Protein AF-A0A7C4RCS3-F1 (afdb_monomer)

Mean predicted aligned error: 8.66 Å

Sequence (157 aa):
MIKRVLLVFLALSAVLAVIYQLEALEETIKSSFKEIIPFIVALHFVFLSGGVMLVGFPLAFVVKKFYDKLVSKLPKKLLASSRKSRKSFPLIHRILDEIIWVITLPFIFGMCILFIILPSIRIFIPFEYVFYFAPVAGVFYLTGITIDFWSKKMKIV

Secondary structure (DSSP, 8-state):
-HHHHHHHHHHHHHHHHHHHHHHHTHHHHHHH-GGGHHHHHHHHHHHHHHHHHHHHHHHHHHHHHHHHHHHHTS-HHHHHHHHHHHHH-HHHHHHHHIIIIIIIHHHHHHHHIIIIIHHHTT----HHHHHHHHHHHHHHHHHHHHHHHTTT-----

pLDDT: mean 79.12, std 14.78, range [34.09, 95.75]

Foldseek 3Di:
DVVVLVVVVVVVVVVVVVLVVVVVCVVVCVVPPVVCVVVSVVVLVVLLLLLLLLQQLVVLVVVVVVVVVVLVPDDPVVVVVVVVVCVVCVPVVVVVCCCRRRHDRSNVRSCCVQPPVCVVVVNDDPPVVSSVCSNVVSSVSCVVVVVVPVVPDPPPD

Radius of gyration: 19.64 Å; Cα contacts (8 Å, |Δi|>4): 116; chains: 1; bounding box: 40×30×61 Å

Structure (mmCIF, N/CA/C/O backbone):
data_AF-A0A7C4RCS3-F1
#
_entry.id   AF-A0A7C4RCS3-F1
#
loop_
_atom_site.group_PDB
_atom_site.id
_atom_site.type_symbol
_atom_site.label_atom_id
_atom_site.label_alt_id
_atom_site.label_comp_id
_atom_site.label_asym_id
_atom_site.label_entity_id
_atom_site.label_seq_id
_atom_site.pdbx_PDB_ins_code
_atom_site.Cartn_x
_atom_site.Cartn_y
_atom_site.Cartn_z
_atom_site.occupancy
_atom_site.B_iso_or_equiv
_atom_site.auth_seq_id
_atom_site.auth_comp_id
_atom_site.auth_asym_id
_atom_site.auth_atom_id
_atom_site.pdbx_PDB_model_num
ATOM 1 N N . MET A 1 1 ? -17.109 -10.186 -6.403 1.00 55.75 1 MET A N 1
ATOM 2 C CA . MET A 1 1 ? -15.890 -9.616 -5.786 1.00 55.75 1 MET A CA 1
ATOM 3 C C . MET A 1 1 ? -14.625 -10.087 -6.497 1.00 55.75 1 MET A C 1
ATOM 5 O O . MET A 1 1 ? -13.918 -9.240 -7.017 1.00 55.75 1 MET A O 1
ATOM 9 N N . ILE A 1 2 ? -14.416 -11.403 -6.652 1.00 58.88 2 ILE A N 1
ATOM 10 C CA . ILE A 1 2 ? -13.285 -11.992 -7.403 1.00 58.88 2 ILE A CA 1
ATOM 11 C C . ILE A 1 2 ? -13.147 -11.402 -8.816 1.00 58.88 2 ILE A C 1
ATOM 13 O O . ILE A 1 2 ? -12.071 -10.951 -9.176 1.00 58.88 2 ILE A O 1
ATOM 17 N N . LYS A 1 3 ? -14.250 -11.269 -9.571 1.00 68.31 3 LYS A N 1
ATOM 18 C CA . LYS A 1 3 ? -14.235 -10.637 -10.907 1.00 68.31 3 LYS A CA 1
ATOM 19 C C . LYS A 1 3 ? -13.692 -9.196 -10.913 1.00 68.31 3 LYS A C 1
ATOM 21 O O . LYS A 1 3 ? -13.039 -8.812 -11.868 1.00 68.31 3 LYS A O 1
ATOM 26 N N . ARG A 1 4 ? -13.941 -8.403 -9.858 1.00 66.50 4 ARG A N 1
ATOM 27 C CA . ARG A 1 4 ? -13.453 -7.011 -9.760 1.00 66.50 4 ARG A CA 1
ATOM 28 C C . ARG A 1 4 ? -11.971 -6.960 -9.396 1.00 66.50 4 ARG A C 1
ATOM 30 O O . ARG A 1 4 ? -11.243 -6.181 -9.989 1.00 66.50 4 ARG A O 1
ATOM 37 N N . VAL A 1 5 ? -11.533 -7.808 -8.465 1.00 65.62 5 VAL A N 1
ATOM 38 C CA . VAL A 1 5 ? -10.111 -7.928 -8.095 1.00 65.62 5 VAL A CA 1
ATOM 39 C C . VAL A 1 5 ? -9.291 -8.425 -9.285 1.00 65.62 5 VAL A C 1
ATOM 41 O O . VAL A 1 5 ? -8.249 -7.858 -9.582 1.00 65.62 5 VAL A O 1
ATOM 44 N N . LEU A 1 6 ? -9.810 -9.415 -10.017 1.00 68.31 6 LEU A N 1
ATOM 45 C CA . LEU A 1 6 ? -9.195 -9.920 -11.241 1.00 68.31 6 LEU A CA 1
ATOM 46 C C . LEU A 1 6 ? -9.112 -8.836 -12.323 1.00 68.31 6 LEU A C 1
ATOM 48 O O . LEU A 1 6 ? -8.086 -8.709 -12.974 1.00 68.31 6 LEU A O 1
ATOM 52 N N . LEU A 1 7 ? -10.161 -8.026 -12.492 1.00 74.81 7 LEU A N 1
ATOM 53 C CA . LEU A 1 7 ? -10.154 -6.924 -13.456 1.00 74.81 7 LEU A CA 1
ATOM 54 C C . LEU A 1 7 ? -9.123 -5.844 -13.093 1.00 74.81 7 LEU A C 1
ATOM 56 O O . LEU A 1 7 ? -8.408 -5.376 -13.970 1.00 74.81 7 LEU A O 1
ATOM 60 N N . VAL A 1 8 ? -9.007 -5.484 -11.810 1.00 71.50 8 VAL A N 1
ATOM 61 C CA . VAL A 1 8 ? -7.976 -4.545 -11.331 1.00 71.50 8 VAL A CA 1
ATOM 62 C C . V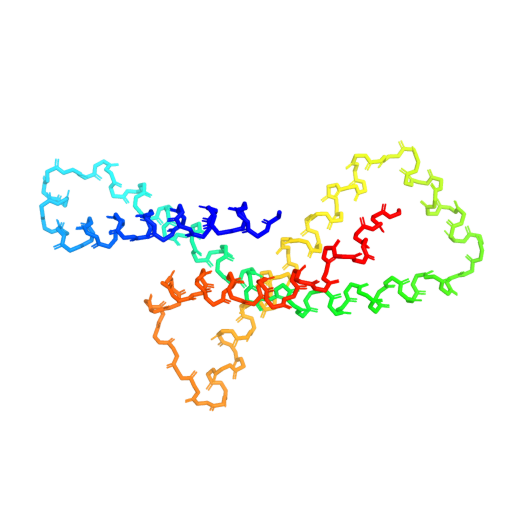AL A 1 8 ? -6.580 -5.123 -11.543 1.00 71.50 8 VAL A C 1
ATOM 64 O O . VAL A 1 8 ? -5.708 -4.421 -12.039 1.00 71.50 8 VAL A O 1
ATOM 67 N N . PHE A 1 9 ? -6.376 -6.404 -11.231 1.00 71.75 9 PHE A N 1
ATOM 68 C CA . PHE A 1 9 ? -5.112 -7.089 -11.491 1.00 71.75 9 PHE A CA 1
ATOM 69 C C . PHE A 1 9 ? -4.743 -7.053 -12.975 1.00 71.75 9 PHE A C 1
ATOM 71 O O . PHE A 1 9 ? -3.658 -6.603 -13.315 1.00 71.75 9 PHE A O 1
ATOM 78 N N . LEU A 1 10 ? -5.667 -7.448 -13.857 1.00 77.44 10 LEU A N 1
ATOM 79 C CA . LEU A 1 10 ? -5.452 -7.438 -15.303 1.00 77.44 10 LEU A CA 1
ATOM 80 C C . LEU A 1 10 ? -5.146 -6.033 -15.826 1.00 77.44 10 LEU A C 1
ATOM 82 O O . LEU A 1 10 ? -4.246 -5.878 -16.645 1.00 77.44 10 LEU A O 1
ATOM 86 N N . ALA A 1 11 ? -5.849 -5.010 -15.334 1.00 79.38 11 ALA A N 1
ATOM 87 C CA . ALA A 1 11 ? -5.581 -3.624 -15.699 1.00 79.38 11 ALA A CA 1
ATOM 88 C C . ALA A 1 11 ? -4.174 -3.185 -15.260 1.00 79.38 11 ALA A C 1
ATOM 90 O O . ALA A 1 11 ? -3.438 -2.618 -16.061 1.00 79.38 11 ALA A O 1
ATOM 91 N N . LEU A 1 12 ? -3.772 -3.492 -14.022 1.00 74.06 12 LEU A N 1
ATOM 92 C CA . LEU A 1 12 ? -2.433 -3.175 -13.519 1.00 74.06 12 LEU A CA 1
ATOM 93 C C . LEU A 1 12 ? -1.347 -3.916 -14.306 1.00 74.06 12 LEU A C 1
ATOM 95 O O . LEU A 1 12 ? -0.362 -3.295 -14.689 1.00 74.06 12 LEU A O 1
ATOM 99 N N . SER A 1 13 ? -1.541 -5.204 -14.604 1.00 75.00 13 SER A N 1
ATOM 100 C CA . SER A 1 13 ? -0.616 -5.994 -15.424 1.00 75.00 13 SER A CA 1
ATOM 101 C C . SER A 1 13 ? -0.508 -5.465 -16.853 1.00 75.00 13 SER A C 1
ATOM 103 O O . SER A 1 13 ? 0.593 -5.414 -17.392 1.00 75.00 13 SER A O 1
ATOM 105 N N . ALA A 1 14 ? -1.619 -5.039 -17.461 1.00 82.00 14 ALA A N 1
ATOM 106 C CA . ALA A 1 14 ? -1.613 -4.441 -18.792 1.00 82.00 14 ALA A CA 1
ATOM 107 C C . ALA A 1 14 ? -0.843 -3.114 -18.811 1.00 82.00 14 ALA A C 1
ATOM 109 O O . ALA A 1 14 ? -0.020 -2.901 -19.697 1.00 82.00 14 ALA A O 1
ATOM 110 N N . VAL A 1 15 ? -1.050 -2.248 -17.813 1.00 81.31 15 VAL A N 1
ATOM 111 C CA . VAL A 1 15 ? -0.290 -0.995 -17.686 1.00 81.31 15 VAL A CA 1
ATOM 112 C C . VAL A 1 15 ? 1.198 -1.281 -17.471 1.00 81.31 15 VAL A C 1
ATOM 114 O O . VAL A 1 15 ? 2.024 -0.666 -18.138 1.00 81.31 15 VAL A O 1
ATOM 117 N N . LEU A 1 16 ? 1.550 -2.245 -16.612 1.00 76.50 16 LEU A N 1
ATOM 118 C CA . LEU A 1 16 ? 2.942 -2.658 -16.405 1.00 76.50 16 LEU A CA 1
ATOM 119 C C . LEU A 1 16 ? 3.588 -3.157 -17.706 1.00 76.50 16 LEU A C 1
ATOM 121 O O . LEU A 1 16 ? 4.722 -2.801 -18.008 1.00 76.50 16 LEU A O 1
ATOM 125 N N . ALA A 1 17 ? 2.857 -3.953 -18.492 1.00 80.31 17 ALA A N 1
ATOM 126 C CA . ALA A 1 17 ? 3.333 -4.463 -19.774 1.00 80.31 17 ALA A CA 1
ATOM 127 C C . ALA A 1 17 ? 3.565 -3.335 -20.788 1.00 80.31 17 ALA A C 1
ATOM 129 O O . ALA A 1 17 ? 4.563 -3.357 -21.502 1.00 80.31 17 ALA A O 1
ATOM 130 N N . VAL A 1 18 ? 2.682 -2.331 -20.830 1.00 83.19 18 VAL A N 1
ATOM 131 C CA . VAL A 1 18 ? 2.874 -1.137 -21.668 1.00 83.19 18 VAL A CA 1
ATOM 132 C C . VAL A 1 18 ? 4.115 -0.364 -21.231 1.00 83.19 18 VAL A C 1
ATOM 134 O O . VAL A 1 18 ? 4.923 -0.007 -22.081 1.00 83.19 18 VAL A O 1
ATOM 137 N N . ILE A 1 19 ? 4.303 -0.144 -19.927 1.00 80.75 19 ILE A N 1
ATOM 138 C CA . ILE A 1 19 ? 5.496 0.531 -19.396 1.00 80.75 19 ILE A CA 1
ATOM 139 C C . ILE A 1 19 ? 6.765 -0.223 -19.807 1.00 80.75 19 ILE A C 1
ATOM 141 O O . ILE A 1 19 ? 7.678 0.390 -20.344 1.00 80.75 19 ILE A O 1
ATOM 145 N N . TYR A 1 20 ? 6.786 -1.547 -19.653 1.00 79.88 20 TYR A N 1
ATOM 146 C CA . TYR A 1 20 ? 7.933 -2.372 -20.030 1.00 79.88 20 TYR A CA 1
ATOM 147 C C . TYR A 1 20 ? 8.259 -2.292 -21.528 1.00 79.88 20 TYR A C 1
ATOM 149 O O . TYR A 1 20 ? 9.419 -2.198 -21.917 1.00 79.88 20 TYR A O 1
ATOM 157 N N . GLN A 1 21 ? 7.235 -2.284 -22.387 1.00 82.50 21 GLN A N 1
ATOM 158 C CA . GLN A 1 21 ? 7.423 -2.103 -23.830 1.00 82.50 21 GLN A CA 1
ATOM 159 C C . GLN A 1 21 ? 7.969 -0.711 -24.168 1.00 82.50 21 GLN A C 1
ATOM 161 O O . GLN A 1 21 ? 8.801 -0.578 -25.059 1.00 82.50 21 GLN A O 1
ATOM 166 N N . LEU A 1 22 ? 7.525 0.326 -23.453 1.00 82.81 22 LEU A N 1
ATOM 167 C CA . LEU A 1 22 ? 8.057 1.678 -23.617 1.00 82.81 22 LEU A CA 1
ATOM 168 C 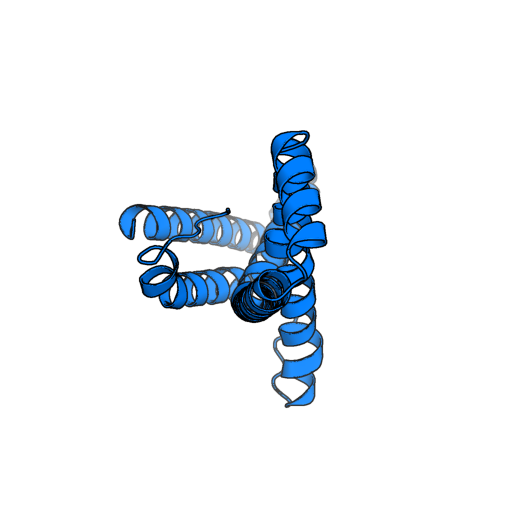C . LEU A 1 22 ? 9.528 1.751 -23.182 1.00 82.81 22 LEU A C 1
ATOM 170 O O . LEU A 1 22 ? 10.340 2.337 -23.891 1.00 82.81 22 LEU A O 1
ATOM 174 N N . GLU A 1 23 ? 9.894 1.117 -22.070 1.00 79.00 23 GLU A N 1
ATOM 175 C CA . GLU A 1 23 ? 11.290 1.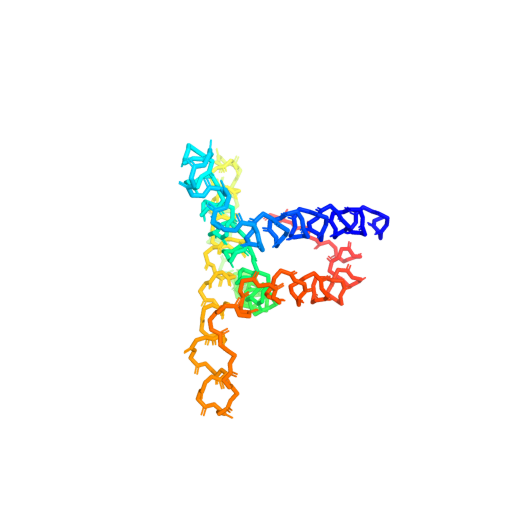038 -21.627 1.00 79.00 23 GLU A CA 1
ATOM 176 C C . GLU A 1 23 ? 12.176 0.248 -22.590 1.00 79.00 23 GLU A C 1
ATOM 178 O O . GLU A 1 23 ? 13.293 0.666 -22.869 1.00 79.00 23 GLU A O 1
ATOM 183 N N . ALA A 1 24 ? 11.676 -0.839 -23.184 1.00 83.19 24 ALA A N 1
ATOM 184 C CA . ALA A 1 24 ? 12.412 -1.578 -24.211 1.00 83.19 24 ALA A CA 1
ATOM 185 C C . ALA A 1 24 ? 12.726 -0.725 -25.460 1.00 83.19 24 ALA A C 1
ATOM 187 O O . ALA A 1 24 ? 13.636 -1.047 -26.221 1.00 83.19 24 ALA A O 1
ATOM 188 N N . LEU A 1 25 ? 11.993 0.376 -25.660 1.00 87.06 25 LEU A N 1
ATOM 189 C CA . LEU A 1 25 ? 12.185 1.356 -26.730 1.00 87.06 25 LEU A CA 1
ATOM 190 C C . LEU A 1 25 ? 12.910 2.625 -26.244 1.00 87.06 25 LEU A C 1
ATOM 192 O O . LEU A 1 25 ? 12.751 3.693 -26.843 1.00 87.06 25 LEU A O 1
ATOM 196 N N . GLU A 1 26 ? 13.701 2.529 -25.170 1.00 81.88 26 GLU A N 1
ATOM 197 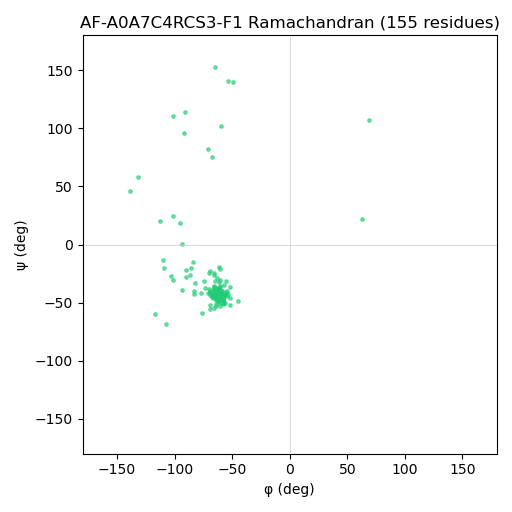C CA . GLU A 1 26 ? 14.347 3.656 -24.483 1.00 81.88 26 GLU A CA 1
ATOM 198 C C . GLU A 1 26 ? 15.007 4.662 -25.439 1.00 81.88 26 GLU A C 1
ATOM 200 O O . GLU A 1 26 ? 14.763 5.866 -25.331 1.00 81.88 26 GLU A O 1
ATOM 205 N N . GLU A 1 27 ? 15.804 4.195 -26.403 1.00 85.19 27 GLU A N 1
ATOM 206 C CA . GLU A 1 27 ? 16.497 5.066 -27.362 1.00 85.19 27 GLU A CA 1
ATOM 207 C C . GLU A 1 27 ? 15.522 5.857 -28.250 1.00 85.19 27 GLU A C 1
ATOM 209 O O . GLU A 1 27 ? 15.707 7.055 -28.498 1.00 85.19 27 GLU A O 1
ATOM 214 N N . THR A 1 28 ? 14.436 5.220 -28.697 1.00 85.44 28 THR A N 1
ATOM 215 C CA . THR A 1 28 ? 13.389 5.866 -29.500 1.00 85.44 28 THR A CA 1
ATOM 216 C C . THR A 1 28 ? 12.591 6.869 -28.667 1.00 85.44 28 THR A C 1
ATOM 218 O O . THR A 1 28 ? 12.322 7.979 -29.126 1.00 85.44 28 THR A O 1
ATOM 221 N N 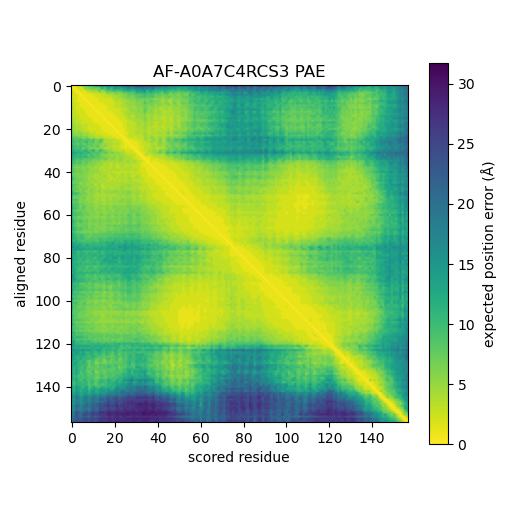. ILE A 1 29 ? 12.263 6.538 -27.415 1.00 84.38 29 ILE A N 1
ATOM 222 C CA . ILE A 1 29 ? 11.537 7.451 -26.521 1.00 84.38 29 ILE A CA 1
ATOM 223 C C . ILE A 1 29 ? 12.399 8.660 -26.157 1.00 84.38 29 ILE A C 1
ATOM 225 O O . ILE A 1 29 ? 11.930 9.796 -26.229 1.00 84.38 29 ILE A O 1
ATOM 229 N N . LYS A 1 30 ? 13.677 8.450 -25.831 1.00 85.06 30 LYS A N 1
ATOM 230 C CA . LYS A 1 30 ? 14.607 9.538 -25.502 1.00 85.06 30 LYS A CA 1
ATOM 231 C C . LYS A 1 30 ? 14.879 10.470 -26.675 1.00 85.06 30 LYS A C 1
ATOM 233 O O . LYS A 1 30 ? 15.118 11.657 -26.454 1.00 85.06 30 LYS A O 1
ATOM 238 N N . SER A 1 31 ? 14.858 9.964 -27.904 1.00 87.56 31 SER A N 1
ATOM 239 C CA . SER A 1 31 ? 15.082 10.782 -29.100 1.00 87.56 31 SER A CA 1
ATOM 240 C C . SER A 1 31 ? 13.817 11.502 -29.569 1.00 87.56 31 SER A C 1
ATOM 242 O O . SER A 1 31 ? 13.891 12.689 -29.882 1.00 87.56 31 SER A O 1
ATOM 244 N N . SER A 1 32 ? 12.667 10.822 -29.564 1.00 88.56 32 SER A N 1
ATOM 245 C CA . SER A 1 32 ? 11.449 11.285 -30.250 1.00 88.56 32 SER A CA 1
ATOM 246 C C . SER A 1 32 ? 10.326 11.744 -29.312 1.00 88.56 32 SER A C 1
ATOM 248 O O . SER A 1 32 ? 9.461 12.505 -29.732 1.00 88.56 32 SER A O 1
ATOM 250 N N . PHE A 1 33 ? 10.332 11.325 -28.041 1.00 85.56 33 PHE A N 1
ATOM 251 C CA . PHE A 1 33 ? 9.218 11.523 -27.099 1.00 85.56 33 PHE A CA 1
ATOM 252 C C . PHE A 1 33 ? 9.687 11.921 -25.689 1.00 85.56 33 PHE A C 1
ATOM 254 O O . PHE A 1 33 ? 9.207 11.401 -24.678 1.00 85.56 33 PHE A O 1
ATOM 261 N N . LYS A 1 34 ? 10.620 12.878 -25.601 1.00 84.19 34 LYS A N 1
ATOM 262 C CA . LYS A 1 34 ? 11.208 13.340 -24.325 1.00 84.19 34 LYS A CA 1
ATOM 263 C C . LYS A 1 34 ? 10.173 13.807 -23.297 1.00 84.19 34 LYS A C 1
ATOM 265 O O . LYS A 1 34 ? 10.380 13.637 -22.099 1.00 84.19 34 LYS A O 1
ATOM 270 N N . GLU A 1 35 ? 9.059 14.362 -23.760 1.00 87.69 35 GLU A N 1
ATOM 271 C CA . GLU A 1 35 ? 7.965 14.875 -22.925 1.00 87.69 35 GLU A CA 1
ATOM 272 C C . GLU A 1 35 ? 7.246 13.773 -22.129 1.00 87.69 35 GLU A C 1
ATOM 274 O O . GLU A 1 35 ? 6.690 14.042 -21.066 1.00 87.69 35 GLU A O 1
ATOM 279 N N . ILE A 1 36 ? 7.294 12.522 -22.600 1.00 84.06 36 ILE A N 1
ATOM 280 C CA . ILE A 1 36 ? 6.614 11.380 -21.969 1.00 84.06 36 ILE A CA 1
ATOM 281 C C . ILE A 1 36 ? 7.481 10.746 -20.866 1.00 84.06 36 ILE A C 1
ATOM 283 O O . ILE A 1 36 ? 6.962 10.106 -19.953 1.00 84.06 36 ILE A O 1
ATOM 287 N N . ILE A 1 37 ? 8.798 10.973 -20.877 1.00 83.69 37 ILE A N 1
ATOM 288 C CA . ILE A 1 37 ? 9.739 10.449 -19.872 1.00 83.69 37 ILE A CA 1
ATOM 289 C C . ILE A 1 37 ? 9.306 10.750 -18.424 1.00 83.69 37 ILE A C 1
ATOM 291 O O . ILE A 1 37 ? 9.220 9.803 -17.640 1.00 83.69 37 ILE A O 1
ATOM 295 N N . PRO A 1 38 ? 8.991 12.001 -18.020 1.00 86.75 38 PRO A N 1
ATOM 296 C CA . PRO A 1 38 ? 8.565 12.275 -16.646 1.00 86.75 38 PRO A CA 1
ATOM 297 C C . PRO A 1 38 ? 7.280 11.530 -16.264 1.00 86.75 38 PRO A C 1
ATOM 299 O O . PRO A 1 38 ? 7.124 11.141 -15.109 1.00 86.75 38 PRO A O 1
ATOM 302 N N . PHE A 1 39 ? 6.384 11.279 -17.222 1.00 85.06 39 PHE A N 1
ATOM 303 C CA . PHE A 1 39 ? 5.175 10.492 -16.989 1.00 85.06 39 PHE A CA 1
ATOM 304 C C . PHE A 1 39 ? 5.494 9.010 -16.747 1.00 85.06 39 PHE A C 1
ATOM 306 O O . PHE A 1 39 ? 4.974 8.422 -15.799 1.00 85.06 39 PHE A O 1
ATOM 313 N N . ILE A 1 40 ? 6.395 8.421 -17.540 1.00 81.69 40 ILE A N 1
ATOM 314 C CA . ILE A 1 40 ? 6.872 7.042 -17.339 1.00 81.69 40 ILE A CA 1
ATOM 315 C C . ILE A 1 40 ? 7.535 6.908 -15.963 1.00 81.69 40 ILE A C 1
ATOM 317 O O . ILE A 1 40 ? 7.232 5.982 -15.213 1.00 81.69 40 ILE A O 1
ATOM 321 N N . VAL A 1 41 ? 8.388 7.861 -15.587 1.00 83.62 41 VAL A N 1
ATOM 322 C CA . VAL A 1 41 ? 9.037 7.883 -14.267 1.00 83.62 41 VAL A CA 1
ATOM 323 C C . VAL A 1 41 ? 8.003 8.013 -13.143 1.00 83.62 41 VAL A C 1
ATOM 325 O O . VAL A 1 41 ? 8.060 7.271 -12.164 1.00 83.62 41 VAL A O 1
ATOM 328 N N . ALA A 1 42 ? 7.019 8.905 -13.279 1.00 84.69 42 ALA A N 1
ATOM 329 C CA . ALA A 1 42 ? 5.957 9.059 -12.287 1.00 84.69 42 ALA A CA 1
ATOM 330 C C . ALA A 1 42 ? 5.149 7.765 -12.103 1.00 84.69 42 ALA A C 1
ATOM 332 O O . ALA A 1 42 ? 4.867 7.373 -10.968 1.00 84.69 42 ALA A O 1
ATOM 333 N N . LEU A 1 43 ? 4.827 7.065 -13.196 1.00 82.38 43 LEU A N 1
ATOM 334 C CA . LEU A 1 43 ? 4.157 5.768 -13.133 1.00 82.38 43 LEU A CA 1
ATOM 335 C C . LEU A 1 43 ? 4.981 4.741 -12.351 1.00 82.38 43 LEU A C 1
ATOM 337 O O . LEU A 1 43 ? 4.418 4.074 -11.485 1.00 82.38 43 LEU A O 1
ATOM 341 N N . HIS A 1 44 ? 6.297 4.661 -12.563 1.00 80.12 44 HIS A N 1
ATOM 342 C CA . HIS A 1 44 ? 7.165 3.772 -11.783 1.00 80.12 44 HIS A CA 1
ATOM 343 C C . HIS A 1 44 ? 7.077 4.038 -10.283 1.00 80.12 44 HIS A C 1
ATOM 345 O O . HIS A 1 44 ? 6.929 3.099 -9.503 1.00 80.12 44 HIS A O 1
ATOM 351 N N . PHE A 1 45 ? 7.098 5.304 -9.863 1.00 84.12 45 PHE A N 1
ATOM 352 C CA . PHE A 1 45 ? 6.956 5.648 -8.447 1.00 84.12 45 PHE A CA 1
ATOM 353 C C . PHE A 1 45 ? 5.576 5.301 -7.887 1.00 84.12 45 PHE A C 1
ATOM 355 O O . PHE A 1 45 ? 5.483 4.859 -6.739 1.00 84.12 45 PHE A O 1
ATOM 362 N N . VAL A 1 46 ? 4.511 5.453 -8.677 1.00 83.44 46 VAL A N 1
ATOM 363 C CA . VAL A 1 46 ? 3.157 5.035 -8.284 1.00 83.44 46 VAL A CA 1
ATOM 364 C C . VAL A 1 46 ? 3.091 3.518 -8.108 1.00 83.44 46 VAL A C 1
ATOM 366 O O . VAL A 1 46 ? 2.611 3.048 -7.075 1.00 83.44 46 VAL A O 1
ATOM 369 N N . PHE A 1 47 ? 3.610 2.747 -9.067 1.00 78.88 47 PHE A N 1
ATOM 370 C CA . PHE A 1 47 ? 3.641 1.286 -8.988 1.00 78.88 47 PHE A CA 1
ATOM 371 C C . PHE A 1 47 ? 4.527 0.785 -7.851 1.00 78.88 47 PHE A C 1
ATOM 373 O O . PHE A 1 47 ? 4.102 -0.099 -7.112 1.00 78.88 47 PHE A O 1
ATOM 380 N N . LEU A 1 48 ? 5.699 1.387 -7.645 1.00 82.62 48 LEU A N 1
ATOM 381 C CA . LEU A 1 48 ? 6.572 1.063 -6.521 1.00 82.62 48 LEU A CA 1
ATOM 382 C C . LEU A 1 48 ? 5.862 1.329 -5.197 1.00 82.62 48 LEU A C 1
ATOM 384 O O . LEU A 1 48 ? 5.769 0.434 -4.363 1.00 82.62 48 LEU A O 1
ATOM 388 N N . SER A 1 49 ? 5.324 2.536 -5.012 1.00 84.44 49 SER A N 1
ATOM 389 C CA . SER A 1 49 ? 4.657 2.919 -3.765 1.00 84.44 49 SER A CA 1
ATOM 390 C C . SER A 1 49 ? 3.459 2.017 -3.482 1.00 84.44 49 SER A C 1
ATOM 392 O O . SER A 1 49 ? 3.313 1.512 -2.369 1.00 84.44 49 SER A O 1
ATOM 394 N N . GLY A 1 50 ? 2.644 1.743 -4.506 1.00 81.62 50 GLY A N 1
ATOM 395 C CA . GLY A 1 50 ? 1.535 0.802 -4.419 1.00 81.62 50 GLY A CA 1
ATOM 396 C C . GLY A 1 50 ? 2.006 -0.606 -4.057 1.00 81.62 50 GLY A C 1
ATOM 397 O O . GLY A 1 50 ? 1.508 -1.188 -3.099 1.00 81.62 50 GLY A O 1
ATOM 398 N N . GLY A 1 51 ? 3.001 -1.144 -4.761 1.00 80.88 51 GLY A N 1
ATOM 399 C CA . GLY A 1 51 ? 3.555 -2.471 -4.503 1.00 80.88 51 GLY A CA 1
ATOM 400 C C . GLY A 1 51 ? 4.127 -2.616 -3.092 1.00 80.88 51 GLY A C 1
ATOM 401 O O . GLY A 1 51 ? 3.800 -3.568 -2.388 1.00 80.88 51 GLY A O 1
ATOM 402 N N . VAL A 1 52 ? 4.915 -1.638 -2.643 1.00 86.56 52 VAL A N 1
ATOM 403 C CA . VAL A 1 52 ? 5.457 -1.566 -1.278 1.00 86.56 52 VAL A CA 1
ATOM 404 C C . VAL A 1 52 ? 4.321 -1.579 -0.254 1.00 86.56 52 VAL A C 1
ATOM 406 O O . VAL A 1 52 ? 4.327 -2.404 0.662 1.00 86.56 52 VAL A O 1
ATOM 409 N N . MET A 1 53 ? 3.306 -0.726 -0.425 1.00 86.44 53 MET A N 1
ATOM 410 C CA . MET A 1 53 ? 2.139 -0.701 0.461 1.00 86.44 53 MET A CA 1
ATOM 411 C C . MET A 1 53 ? 1.435 -2.053 0.514 1.00 86.44 53 MET A C 1
ATOM 413 O O . MET A 1 53 ? 1.078 -2.512 1.596 1.00 86.44 53 MET A O 1
ATOM 417 N N . LEU A 1 54 ? 1.251 -2.715 -0.629 1.00 81.75 54 LEU A N 1
ATOM 418 C CA . LEU A 1 54 ? 0.592 -4.014 -0.680 1.00 81.75 54 LEU A CA 1
ATOM 419 C C . LEU A 1 54 ? 1.380 -5.105 0.059 1.00 81.75 54 LEU A C 1
ATOM 421 O O . LEU A 1 54 ? 0.770 -5.927 0.741 1.00 81.75 54 LEU A O 1
ATOM 425 N N . VAL A 1 55 ? 2.715 -5.089 -0.020 1.00 84.06 55 VAL A N 1
ATOM 426 C CA . VAL A 1 55 ? 3.585 -6.002 0.742 1.00 84.06 55 VAL A CA 1
ATOM 427 C C . VAL A 1 55 ? 3.451 -5.773 2.251 1.00 84.06 55 VAL A C 1
ATOM 429 O O . VAL A 1 55 ? 3.399 -6.735 3.016 1.00 84.06 55 VAL A O 1
ATOM 432 N N . GLY A 1 56 ? 3.364 -4.518 2.704 1.00 87.00 56 GLY A N 1
ATOM 433 C CA . GLY A 1 56 ? 3.239 -4.193 4.131 1.00 87.00 56 GLY A CA 1
ATOM 434 C C . GLY A 1 56 ? 1.816 -4.249 4.697 1.00 87.00 56 GLY A C 1
ATOM 435 O O . GLY A 1 56 ? 1.636 -4.303 5.918 1.00 87.00 56 GLY A O 1
ATOM 436 N N . PHE A 1 57 ? 0.794 -4.275 3.839 1.00 84.56 57 PHE A N 1
ATOM 437 C CA . PHE A 1 57 ? -0.621 -4.282 4.224 1.00 84.56 57 PHE A CA 1
ATOM 438 C C . PHE A 1 57 ? -1.015 -5.396 5.215 1.00 84.56 57 PHE A C 1
ATOM 440 O O . PHE A 1 57 ? -1.736 -5.107 6.176 1.00 84.56 57 PHE A O 1
ATOM 447 N N . PRO A 1 58 ? -0.544 -6.654 5.067 1.00 82.38 58 PRO A N 1
ATOM 448 C CA . PRO A 1 58 ? -0.856 -7.725 6.011 1.00 82.38 58 PRO A CA 1
ATOM 449 C C . PRO A 1 58 ? -0.410 -7.399 7.440 1.00 82.38 58 PRO A C 1
ATOM 451 O O . PRO A 1 58 ? -1.164 -7.594 8.394 1.00 82.38 58 PRO A O 1
ATOM 454 N N . LEU A 1 59 ? 0.803 -6.862 7.593 1.00 85.06 59 LEU A N 1
ATOM 455 C CA . LEU A 1 59 ? 1.359 -6.529 8.900 1.00 85.06 59 LEU A CA 1
ATOM 456 C C . LEU A 1 59 ? 0.648 -5.315 9.506 1.00 85.06 59 LEU A C 1
ATOM 458 O O . LEU A 1 59 ? 0.265 -5.350 10.677 1.00 85.06 59 LEU A O 1
ATOM 462 N N . ALA A 1 60 ? 0.371 -4.290 8.692 1.00 88.88 60 ALA A N 1
ATOM 463 C CA . ALA A 1 60 ? -0.434 -3.139 9.099 1.00 88.88 60 ALA A CA 1
ATOM 464 C C . ALA A 1 60 ? -1.805 -3.562 9.637 1.00 88.88 60 ALA A C 1
ATOM 466 O O . ALA A 1 60 ? -2.258 -3.059 10.666 1.00 88.88 60 ALA A O 1
ATOM 467 N N . PHE A 1 61 ? -2.437 -4.544 8.995 1.00 84.69 61 PHE A N 1
ATOM 468 C CA . PHE A 1 61 ? -3.712 -5.080 9.446 1.00 84.69 61 PHE A CA 1
ATOM 469 C C . PHE A 1 61 ? -3.618 -5.814 10.789 1.00 84.69 61 PHE A C 1
ATOM 471 O O . PHE A 1 61 ? -4.470 -5.613 11.658 1.00 84.69 61 PHE A O 1
ATOM 478 N N . VAL A 1 62 ? -2.592 -6.645 10.992 1.00 86.38 62 VAL A N 1
ATOM 479 C CA . VAL A 1 62 ? -2.374 -7.331 12.277 1.00 86.38 62 VAL A CA 1
ATOM 480 C C . VAL A 1 62 ? -2.200 -6.310 13.403 1.00 86.38 62 VAL A C 1
ATOM 482 O O . VAL A 1 62 ? -2.842 -6.433 14.451 1.00 86.38 62 VAL A O 1
ATOM 485 N N . VAL A 1 63 ? -1.406 -5.264 13.165 1.00 89.44 63 VAL A N 1
ATOM 486 C CA . VAL A 1 63 ? -1.197 -4.170 14.123 1.00 89.44 63 VAL A CA 1
ATOM 487 C C . VAL A 1 63 ? -2.495 -3.414 14.389 1.00 89.44 63 VAL A C 1
ATOM 489 O O . VAL A 1 63 ? -2.837 -3.198 15.551 1.00 89.44 63 VAL A O 1
ATOM 492 N N . LYS A 1 64 ? -3.278 -3.092 13.352 1.00 88.19 64 LYS A N 1
ATOM 493 C CA . LYS A 1 64 ? -4.594 -2.460 13.513 1.00 88.19 64 LYS A CA 1
ATOM 494 C C . LYS A 1 64 ? -5.528 -3.310 14.371 1.00 88.19 64 LYS A C 1
ATOM 496 O O . LYS A 1 64 ? -6.164 -2.803 15.287 1.00 88.19 64 LYS A O 1
ATOM 501 N N . LYS A 1 65 ? -5.595 -4.618 14.119 1.00 87.06 65 LYS A N 1
ATOM 502 C CA . LYS A 1 65 ? -6.444 -5.537 14.890 1.00 87.06 65 LYS A CA 1
ATOM 503 C C . LYS A 1 65 ? -6.037 -5.577 16.363 1.00 87.06 65 LYS A C 1
ATOM 505 O O . LYS A 1 65 ? -6.896 -5.656 17.244 1.00 87.06 65 LYS A O 1
ATOM 510 N N . PHE A 1 66 ? -4.736 -5.520 16.640 1.00 89.69 66 PHE A N 1
ATOM 511 C CA . PHE A 1 66 ? -4.227 -5.417 18.001 1.00 89.69 66 PHE A CA 1
ATOM 512 C C . PHE A 1 66 ? -4.586 -4.069 18.640 1.00 89.69 66 PHE A C 1
ATOM 514 O O . PHE A 1 66 ? -5.105 -4.049 19.757 1.00 89.69 66 PHE A O 1
ATOM 521 N N . TYR A 1 67 ? -4.405 -2.965 17.913 1.00 90.62 67 TYR A N 1
ATOM 522 C CA . TYR A 1 67 ? -4.810 -1.625 18.336 1.00 90.62 67 TYR A CA 1
ATOM 523 C C . TYR A 1 67 ? -6.305 -1.563 18.679 1.00 90.62 67 TYR A C 1
ATOM 525 O O . TYR A 1 67 ? -6.659 -1.173 19.789 1.00 90.62 67 TYR A O 1
ATOM 533 N N . ASP A 1 68 ? -7.183 -2.045 17.797 1.00 88.69 68 ASP A N 1
ATOM 534 C CA . ASP A 1 68 ? -8.634 -2.067 18.014 1.00 88.69 68 ASP A CA 1
ATOM 535 C C . ASP A 1 68 ? -8.997 -2.879 19.272 1.00 88.69 68 ASP A C 1
ATOM 537 O O . ASP A 1 68 ? -9.846 -2.477 20.076 1.00 88.69 68 ASP A O 1
ATOM 541 N N . LYS A 1 69 ? -8.307 -4.007 19.500 1.00 90.25 69 LYS A N 1
ATOM 542 C CA . LYS A 1 69 ? -8.472 -4.822 20.712 1.00 90.25 69 LYS A CA 1
ATOM 543 C C . LYS A 1 69 ? -8.054 -4.056 21.968 1.00 90.25 69 LYS A C 1
ATOM 545 O O . LYS A 1 69 ? -8.751 -4.154 22.978 1.00 90.25 69 LYS A O 1
ATOM 550 N N . LEU A 1 70 ? -6.960 -3.298 21.930 1.00 92.00 70 LEU A N 1
ATOM 551 C CA . LEU A 1 70 ? -6.531 -2.460 23.053 1.00 92.00 70 LEU A CA 1
ATOM 552 C C . LEU A 1 70 ? -7.516 -1.318 23.313 1.00 92.00 70 LEU A C 1
ATOM 554 O O . LEU A 1 70 ? -7.945 -1.131 24.451 1.00 92.00 70 LEU A O 1
ATOM 558 N N . VAL A 1 71 ? -7.944 -0.618 22.261 1.00 89.00 71 VAL A N 1
ATOM 559 C CA . VAL A 1 71 ? -8.920 0.474 22.352 1.00 89.00 71 VAL A CA 1
ATOM 560 C C . VAL A 1 71 ? -10.231 -0.017 22.959 1.00 89.00 71 VAL A C 1
ATOM 562 O O . VAL A 1 71 ? -10.789 0.653 23.824 1.00 89.00 71 VAL A O 1
ATOM 565 N N . SER A 1 72 ? -10.695 -1.217 22.599 1.00 87.94 72 SER A N 1
ATOM 566 C CA . SER A 1 72 ? -11.929 -1.794 23.155 1.00 87.94 72 SER A CA 1
ATOM 567 C C . SER A 1 72 ? -11.901 -2.005 24.675 1.00 87.94 72 SER A C 1
ATOM 569 O O . SER A 1 72 ? -12.958 -2.072 25.303 1.00 87.94 72 SER A O 1
ATOM 571 N N . LYS A 1 73 ? -10.705 -2.082 25.271 1.00 93.31 73 LYS A N 1
ATOM 572 C CA . LYS A 1 73 ? -10.494 -2.259 26.713 1.00 93.31 73 LYS A CA 1
ATOM 573 C C . LYS A 1 73 ? -10.316 -0.939 27.467 1.00 93.31 73 LYS A C 1
ATOM 575 O O . LYS A 1 73 ? -10.120 -0.964 28.680 1.00 93.31 73 LYS A O 1
ATOM 580 N N . LEU A 1 74 ? -10.366 0.205 26.782 1.00 93.06 74 LEU A N 1
ATOM 581 C CA . LEU A 1 74 ? -10.224 1.505 27.430 1.00 93.06 74 LEU A CA 1
ATOM 582 C C . LEU A 1 74 ? -11.392 1.794 28.394 1.00 93.06 74 LEU A C 1
ATOM 584 O O . LEU A 1 74 ? -12.520 1.340 28.176 1.00 93.06 74 LEU A O 1
ATOM 588 N N . PRO A 1 75 ? -11.159 2.609 29.441 1.00 95.62 75 PRO A N 1
ATOM 589 C CA . PRO A 1 75 ? -12.206 3.083 30.340 1.00 95.62 75 PRO A CA 1
ATOM 590 C C . PRO A 1 75 ? -13.423 3.655 29.598 1.00 95.62 75 PRO A C 1
ATOM 592 O O . PRO A 1 75 ? -13.285 4.423 28.642 1.00 95.62 75 PRO A O 1
ATOM 595 N N . LYS A 1 76 ? -14.636 3.362 30.095 1.00 93.75 76 LYS A N 1
ATOM 596 C CA . LYS A 1 76 ? -15.909 3.775 29.464 1.00 93.75 76 LYS A CA 1
ATOM 597 C C . LYS A 1 76 ? -15.980 5.278 29.156 1.00 93.75 76 LYS A C 1
ATOM 599 O O . LYS A 1 76 ? -16.525 5.653 28.121 1.00 93.75 76 LYS A O 1
ATOM 604 N N . LYS A 1 77 ? -15.409 6.134 30.016 1.00 94.06 77 LYS A N 1
ATOM 605 C CA . LYS A 1 77 ? -15.364 7.596 29.811 1.00 94.06 77 LYS A CA 1
ATOM 606 C C . LYS A 1 77 ? -14.554 7.984 28.565 1.00 94.06 77 LYS A C 1
ATOM 608 O O . LYS A 1 77 ? -15.009 8.813 27.780 1.00 94.06 77 LYS A O 1
ATOM 613 N N . LEU A 1 78 ? -13.399 7.350 28.348 1.00 92.31 78 LEU A N 1
ATOM 614 C CA . LEU A 1 78 ? -12.549 7.594 27.177 1.00 92.31 78 LEU A CA 1
ATOM 615 C C . LEU A 1 78 ? -13.212 7.078 25.897 1.00 92.31 78 LEU A C 1
ATOM 617 O O . LEU A 1 78 ? -13.248 7.789 24.895 1.00 92.31 78 LEU A O 1
ATOM 621 N N . LEU A 1 79 ? -13.828 5.894 25.955 1.00 91.69 79 LEU A N 1
ATOM 622 C CA . LEU A 1 79 ? -14.615 5.356 24.842 1.00 91.69 79 LEU A CA 1
ATOM 623 C C . LEU A 1 79 ? -15.795 6.264 24.475 1.00 91.69 79 LEU A C 1
ATOM 625 O O . LEU A 1 79 ? -16.052 6.492 23.295 1.00 91.69 79 LEU A O 1
ATOM 629 N N . ALA A 1 80 ? -16.508 6.805 25.466 1.00 91.69 80 ALA A N 1
ATOM 630 C CA . ALA A 1 80 ? -17.611 7.733 25.234 1.00 91.69 80 ALA A CA 1
ATOM 631 C C . ALA A 1 80 ? -17.131 9.038 24.580 1.00 91.69 80 ALA A C 1
ATOM 633 O O . ALA A 1 80 ? -17.749 9.500 23.621 1.00 91.69 80 ALA A O 1
ATOM 634 N N . SER A 1 81 ? -16.005 9.589 25.046 1.00 92.25 81 SER A N 1
ATOM 635 C CA . SER A 1 81 ? -15.385 10.781 24.455 1.00 92.25 81 SER A CA 1
ATOM 636 C C . SER A 1 81 ? -14.948 10.539 23.006 1.00 92.25 81 SER A C 1
ATOM 638 O O . SER A 1 81 ? -15.311 11.301 22.110 1.00 92.25 81 SER A O 1
ATOM 640 N N . SER A 1 82 ? -14.270 9.416 22.747 1.00 88.62 82 SER A N 1
ATOM 641 C CA . SER A 1 82 ? -13.859 9.012 21.398 1.00 88.62 82 SER A CA 1
ATOM 642 C C . SER A 1 82 ? -15.060 8.861 20.458 1.00 88.62 82 SER A C 1
ATOM 644 O O . SER A 1 82 ? -15.065 9.422 19.363 1.00 88.62 82 SER A O 1
ATOM 646 N N . ARG A 1 83 ? -16.136 8.195 20.904 1.00 91.31 83 ARG A N 1
ATOM 647 C CA . ARG A 1 83 ? -17.380 8.057 20.125 1.00 91.31 83 ARG A CA 1
ATOM 648 C C . ARG A 1 83 ? -18.044 9.400 19.843 1.00 91.31 83 ARG A C 1
ATOM 650 O O . ARG A 1 83 ? -18.541 9.603 18.740 1.00 91.31 83 ARG A O 1
ATOM 657 N N . LYS A 1 84 ? -18.068 10.314 20.819 1.00 95.00 84 LYS A N 1
ATOM 658 C CA . LYS A 1 84 ? -18.603 11.668 20.625 1.00 95.00 84 LYS A CA 1
ATOM 659 C C . LYS A 1 84 ? -17.778 12.425 19.582 1.00 95.00 84 LYS A C 1
ATOM 661 O O . LYS A 1 84 ? -18.356 12.965 18.650 1.00 95.00 84 LYS A O 1
ATOM 666 N N . SER A 1 85 ? -16.448 12.377 19.684 1.00 92.44 85 SER A N 1
ATOM 667 C CA . SER A 1 85 ? -15.538 12.988 18.708 1.00 92.44 85 SER A CA 1
ATOM 668 C C . SER A 1 85 ? -15.738 12.424 17.294 1.00 92.44 85 SER A C 1
ATOM 670 O O . SER A 1 85 ? -15.918 13.199 16.359 1.00 92.44 85 SER A O 1
ATOM 672 N N . ARG A 1 86 ? -15.809 11.093 17.137 1.00 90.56 86 ARG A N 1
ATOM 673 C CA . ARG A 1 86 ? -16.077 10.437 15.841 1.00 90.56 86 ARG A CA 1
ATOM 674 C C . ARG A 1 86 ? -17.426 10.837 15.241 1.00 90.56 86 ARG A C 1
ATOM 676 O O . ARG A 1 86 ? -17.516 11.016 14.033 1.00 90.56 86 ARG A O 1
ATOM 683 N N . LYS A 1 87 ? -18.461 11.027 16.067 1.00 93.94 87 LYS A N 1
ATOM 684 C CA . LYS A 1 87 ? -19.773 11.519 15.607 1.00 93.94 87 LYS A CA 1
ATOM 685 C C . LYS A 1 87 ? -19.748 12.987 15.191 1.00 93.94 87 LYS A C 1
ATOM 687 O O . LYS A 1 87 ? -20.424 13.343 14.236 1.00 93.94 87 LYS A O 1
ATOM 692 N N . SER A 1 88 ? -19.001 13.827 15.906 1.00 95.75 88 SER A N 1
ATOM 693 C CA . SER A 1 88 ? -18.888 15.255 15.595 1.00 95.75 88 SER A CA 1
ATOM 694 C C . SER A 1 88 ? -18.009 15.526 14.372 1.00 95.75 88 SER A C 1
ATOM 696 O O . SER A 1 88 ? -18.281 16.468 13.638 1.00 95.75 88 SER A O 1
ATOM 698 N N . PHE A 1 89 ? -16.989 14.698 14.125 1.00 94.25 89 PHE A N 1
ATOM 699 C CA . PHE A 1 89 ? -16.018 14.893 13.043 1.00 94.25 89 PHE A CA 1
ATOM 700 C C . PHE A 1 89 ? -15.788 13.619 12.211 1.00 94.25 89 PHE A C 1
ATOM 702 O O . PHE A 1 89 ? -14.653 13.148 12.097 1.00 94.25 89 PHE A O 1
ATOM 709 N N . PRO A 1 90 ? -16.838 13.042 11.604 1.00 89.81 90 PRO A N 1
ATOM 710 C CA . PRO A 1 90 ? -16.746 11.739 10.945 1.00 89.81 90 PRO A CA 1
ATOM 711 C C . PRO A 1 90 ? -15.752 11.739 9.780 1.00 89.81 90 PRO A C 1
ATOM 713 O O . PRO A 1 90 ? -15.000 10.782 9.608 1.00 89.81 90 PRO A O 1
ATOM 716 N N . LEU A 1 91 ? -15.706 12.829 9.008 1.00 91.62 91 LEU A N 1
ATOM 717 C CA . LEU A 1 91 ? -14.811 12.951 7.860 1.00 91.62 91 LEU A CA 1
ATOM 718 C C . LEU A 1 91 ? -13.336 12.973 8.282 1.00 91.62 91 LEU A C 1
ATOM 720 O O . LEU A 1 91 ? -12.529 12.270 7.685 1.00 91.62 91 LEU A O 1
ATOM 724 N N . ILE A 1 92 ? -12.997 13.738 9.324 1.00 92.56 92 ILE A N 1
ATOM 725 C CA . ILE A 1 92 ? -11.619 13.858 9.821 1.00 92.56 92 ILE A CA 1
ATOM 726 C C . ILE A 1 92 ? -11.132 12.506 10.341 1.00 92.56 92 ILE A C 1
ATOM 728 O O . ILE A 1 92 ? -10.042 12.072 9.981 1.00 92.56 92 ILE A O 1
ATOM 732 N N . HIS A 1 93 ? -11.951 11.810 11.136 1.00 90.88 93 HIS A N 1
ATOM 733 C CA . HIS A 1 93 ? -11.599 10.478 11.635 1.00 90.88 93 HIS A CA 1
ATOM 734 C C . HIS A 1 93 ? -11.434 9.467 10.501 1.00 90.88 93 HIS A C 1
ATOM 736 O O . HIS A 1 93 ? -10.479 8.700 10.531 1.00 90.88 93 HIS A O 1
ATOM 742 N N . ARG A 1 94 ? -12.289 9.507 9.470 1.00 86.81 94 ARG A N 1
ATOM 743 C CA . ARG A 1 94 ? -12.129 8.649 8.287 1.00 86.81 94 ARG A CA 1
ATOM 744 C C . ARG A 1 94 ? -10.814 8.923 7.558 1.00 86.81 94 ARG A C 1
ATOM 746 O O . ARG A 1 94 ? -10.092 7.981 7.264 1.00 86.81 94 ARG A O 1
ATOM 753 N N . ILE A 1 95 ? -10.501 10.193 7.294 1.00 89.81 95 ILE A N 1
ATOM 754 C CA . ILE A 1 95 ? -9.264 10.585 6.602 1.00 89.81 95 ILE A CA 1
ATOM 755 C C . ILE A 1 95 ? -8.037 10.160 7.414 1.00 89.81 95 ILE A C 1
ATOM 757 O O . ILE A 1 95 ? -7.106 9.589 6.858 1.00 89.81 95 ILE A O 1
ATOM 761 N N . LEU A 1 96 ? -8.035 10.389 8.730 1.00 90.94 96 LEU A N 1
ATOM 762 C CA . LEU A 1 96 ? -6.938 9.963 9.600 1.00 90.94 96 LEU A CA 1
ATOM 763 C C . LEU A 1 96 ? -6.791 8.440 9.628 1.00 90.94 96 LEU A C 1
ATOM 765 O O . LEU A 1 96 ? -5.674 7.938 9.518 1.00 90.94 96 LEU A O 1
ATOM 769 N N . ASP A 1 97 ? -7.899 7.704 9.735 1.00 87.62 97 ASP A N 1
ATOM 770 C CA . ASP A 1 97 ? -7.875 6.243 9.715 1.00 87.62 97 ASP A CA 1
ATOM 771 C C . ASP A 1 97 ? -7.342 5.718 8.364 1.00 87.62 97 ASP A C 1
ATOM 773 O O . ASP A 1 97 ? -6.538 4.787 8.351 1.00 87.62 97 ASP A O 1
ATOM 777 N N . GLU A 1 98 ? -7.717 6.326 7.234 1.00 83.88 98 GLU A N 1
ATOM 778 C CA . GLU A 1 98 ? -7.175 5.994 5.908 1.00 83.88 98 GLU A CA 1
ATOM 779 C C . GLU A 1 98 ? -5.670 6.303 5.815 1.00 83.88 98 GLU A C 1
ATOM 781 O O . GLU A 1 98 ? -4.874 5.423 5.479 1.00 83.88 98 GLU A O 1
ATOM 786 N N . ILE A 1 99 ? -5.249 7.516 6.183 1.00 89.81 99 ILE A N 1
ATOM 787 C CA . ILE A 1 99 ? -3.838 7.930 6.139 1.00 89.81 99 ILE A CA 1
ATOM 788 C C . ILE A 1 99 ? -2.967 7.018 7.001 1.00 89.81 99 ILE A C 1
ATOM 790 O O . ILE A 1 99 ? -1.881 6.630 6.574 1.00 89.81 99 ILE A O 1
ATOM 794 N N . ILE A 1 100 ? -3.417 6.666 8.204 1.00 90.38 100 ILE A N 1
ATOM 795 C CA . ILE A 1 100 ? -2.627 5.862 9.137 1.00 90.38 100 ILE A CA 1
ATOM 796 C C . ILE A 1 100 ? -2.640 4.397 8.698 1.00 90.38 100 ILE A C 1
ATOM 798 O O . ILE A 1 100 ? -1.584 3.820 8.435 1.00 90.38 100 ILE A O 1
ATOM 802 N N . TRP A 1 101 ? -3.823 3.789 8.601 1.00 87.75 101 TRP A N 1
ATOM 803 C CA . TRP A 1 101 ? -3.949 2.335 8.491 1.00 87.75 101 TRP A CA 1
ATOM 804 C C . TRP A 1 101 ? -3.864 1.805 7.064 1.00 87.75 101 TRP A C 1
ATOM 806 O O . TRP A 1 101 ? -3.496 0.646 6.885 1.00 87.75 101 TRP A O 1
ATOM 816 N N . VAL A 1 102 ? -4.221 2.616 6.067 1.00 85.00 102 VAL A N 1
ATOM 817 C CA . VAL A 1 102 ? -4.274 2.192 4.659 1.00 85.00 102 VAL A CA 1
ATOM 818 C C . VAL A 1 102 ? -3.047 2.665 3.889 1.00 85.00 102 VAL A C 1
ATOM 820 O O . VAL A 1 102 ? -2.617 1.965 2.979 1.00 85.00 102 VAL A O 1
ATOM 823 N N . ILE A 1 103 ? -2.463 3.808 4.264 1.00 86.94 103 ILE A N 1
ATOM 824 C CA . ILE A 1 103 ? -1.337 4.410 3.537 1.00 86.94 103 ILE A CA 1
ATOM 825 C C . ILE A 1 103 ? -0.026 4.262 4.313 1.00 86.94 103 ILE A C 1
ATOM 827 O O . ILE A 1 103 ? 0.853 3.498 3.916 1.00 86.94 103 ILE A O 1
ATOM 831 N N . THR A 1 104 ? 0.093 4.957 5.443 1.00 92.56 104 THR A N 1
ATOM 832 C CA . THR A 1 104 ? 1.364 5.148 6.155 1.00 92.56 104 THR A CA 1
ATOM 833 C C . THR A 1 104 ? 1.921 3.844 6.722 1.00 92.56 104 THR A C 1
ATOM 835 O O . THR A 1 104 ? 3.056 3.486 6.415 1.00 92.56 104 THR A O 1
ATOM 838 N N . LEU A 1 105 ? 1.147 3.105 7.530 1.00 92.19 105 LEU A N 1
ATOM 839 C CA . LEU A 1 105 ? 1.638 1.853 8.122 1.00 92.19 105 LEU A CA 1
ATOM 840 C C . LEU A 1 105 ? 1.976 0.790 7.066 1.00 92.19 105 LEU A C 1
ATOM 842 O O . LEU A 1 105 ? 3.062 0.216 7.158 1.00 92.19 105 LEU A O 1
ATOM 846 N N . PRO A 1 106 ? 1.112 0.516 6.067 1.00 90.88 106 PRO A N 1
ATOM 847 C CA . PRO A 1 106 ? 1.452 -0.413 4.995 1.00 90.88 106 PRO A CA 1
ATOM 848 C C . PRO A 1 106 ? 2.729 -0.019 4.255 1.00 90.88 106 PRO A C 1
ATOM 850 O O . PRO A 1 106 ? 3.578 -0.874 4.028 1.00 90.88 106 PRO A O 1
ATOM 853 N N . PHE A 1 107 ? 2.912 1.265 3.934 1.00 91.81 107 PHE A N 1
ATOM 854 C CA . PHE A 1 107 ? 4.132 1.727 3.276 1.00 91.81 107 PHE A CA 1
ATOM 855 C C . PHE A 1 107 ? 5.375 1.488 4.145 1.00 91.81 107 PHE A C 1
ATOM 857 O O . PHE A 1 107 ? 6.335 0.877 3.682 1.00 91.81 107 PHE A O 1
ATOM 864 N N . ILE A 1 108 ? 5.342 1.892 5.422 1.00 94.75 108 ILE A N 1
ATOM 865 C CA . ILE A 1 108 ? 6.463 1.706 6.360 1.00 94.75 108 ILE A CA 1
ATOM 866 C C . ILE A 1 108 ? 6.824 0.225 6.489 1.00 94.75 108 ILE A C 1
ATOM 868 O O . ILE A 1 108 ? 7.991 -0.142 6.364 1.00 94.75 108 ILE A O 1
ATOM 872 N N . PHE A 1 109 ? 5.834 -0.645 6.701 1.00 93.00 109 PHE A N 1
ATOM 873 C CA . PHE A 1 109 ? 6.096 -2.076 6.819 1.00 93.00 109 PHE A CA 1
ATOM 874 C C . PHE A 1 109 ? 6.606 -2.688 5.521 1.00 93.00 109 PHE A C 1
ATOM 876 O O . PHE A 1 109 ? 7.520 -3.507 5.570 1.00 93.00 109 PHE A O 1
ATOM 883 N N . GLY A 1 110 ? 6.070 -2.274 4.374 1.00 89.88 110 GLY A N 1
ATOM 884 C CA . GLY A 1 110 ? 6.561 -2.699 3.069 1.00 89.88 110 GLY A CA 1
ATOM 885 C C . GLY A 1 110 ? 8.030 -2.342 2.880 1.00 89.88 110 GLY A C 1
ATOM 886 O O . GLY A 1 110 ? 8.828 -3.205 2.520 1.00 89.88 110 GLY A O 1
ATOM 887 N N . MET A 1 111 ? 8.402 -1.101 3.209 1.00 90.94 111 MET A N 1
ATOM 888 C CA . MET A 1 111 ? 9.787 -0.639 3.149 1.00 90.94 111 MET A CA 1
ATOM 889 C C . MET A 1 111 ? 10.690 -1.462 4.072 1.00 90.94 111 MET A C 1
ATOM 891 O O . MET A 1 111 ? 11.738 -1.940 3.646 1.00 90.94 111 MET A O 1
ATOM 895 N N . CYS A 1 112 ? 10.272 -1.685 5.321 1.00 91.62 112 CYS A N 1
ATOM 896 C CA . CYS A 1 112 ? 11.027 -2.511 6.260 1.00 91.62 112 CYS A CA 1
ATOM 897 C C . CYS A 1 112 ? 11.210 -3.946 5.749 1.00 91.62 112 CYS A C 1
ATOM 899 O O . CYS A 1 112 ? 12.308 -4.488 5.839 1.00 91.62 112 CYS A O 1
ATOM 901 N N . ILE A 1 113 ? 10.167 -4.568 5.197 1.00 87.62 113 ILE A N 1
ATOM 902 C CA . ILE A 1 113 ? 10.245 -5.939 4.680 1.00 87.62 113 ILE A CA 1
ATOM 903 C C . ILE A 1 113 ? 11.217 -6.011 3.501 1.00 87.62 113 ILE A C 1
ATOM 905 O O . ILE A 1 113 ? 12.141 -6.822 3.521 1.00 87.62 113 ILE A O 1
ATOM 909 N N . LEU A 1 114 ? 11.028 -5.149 2.501 1.00 86.44 114 LEU A N 1
ATOM 910 C CA . LEU A 1 114 ? 11.754 -5.213 1.234 1.00 86.44 114 LEU A CA 1
ATOM 911 C C . LEU A 1 114 ? 13.211 -4.758 1.354 1.00 86.44 114 LEU A C 1
ATOM 913 O O . LEU A 1 114 ? 14.077 -5.353 0.721 1.00 86.44 114 LEU A O 1
ATOM 917 N N . PHE A 1 115 ? 13.491 -3.740 2.173 1.00 87.50 115 PHE A N 1
ATOM 918 C CA . PHE A 1 115 ? 14.806 -3.088 2.209 1.00 87.50 115 PHE A CA 1
ATOM 919 C C . PHE A 1 115 ? 15.613 -3.350 3.478 1.00 87.50 115 PHE A C 1
ATOM 921 O O . PHE A 1 115 ? 16.807 -3.065 3.498 1.00 87.50 115 PHE A O 1
ATOM 928 N N . ILE A 1 11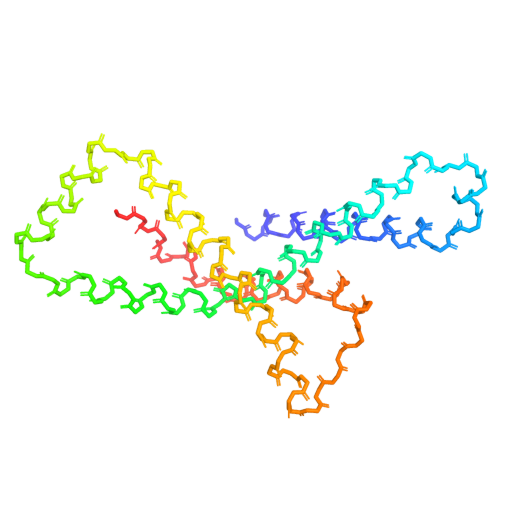6 ? 15.000 -3.897 4.531 1.00 88.12 116 ILE A N 1
ATOM 929 C CA . ILE A 1 116 ? 15.706 -4.211 5.780 1.00 88.12 116 ILE A CA 1
ATOM 930 C C . ILE A 1 116 ? 15.676 -5.717 6.031 1.00 88.12 116 ILE A C 1
ATOM 932 O O . ILE A 1 116 ? 16.728 -6.348 6.087 1.00 88.12 116 ILE A O 1
ATOM 936 N N . ILE A 1 117 ? 14.490 -6.319 6.146 1.00 86.25 117 ILE A N 1
ATOM 937 C CA . ILE A 1 117 ? 14.338 -7.716 6.576 1.00 86.25 117 ILE A CA 1
ATOM 938 C C . ILE A 1 117 ? 14.866 -8.687 5.517 1.00 86.25 117 ILE A C 1
ATOM 940 O O . ILE A 1 117 ? 15.743 -9.485 5.841 1.00 86.25 117 ILE A O 1
ATOM 944 N N . LEU A 1 118 ? 14.371 -8.617 4.273 1.00 86.38 118 LEU A N 1
ATOM 945 C CA . LEU A 1 118 ? 14.797 -9.527 3.200 1.00 86.38 118 LEU A CA 1
ATOM 946 C C . LEU A 1 118 ? 16.318 -9.459 2.956 1.00 86.38 118 LEU A C 1
ATOM 948 O O . LEU A 1 118 ? 16.961 -10.515 2.995 1.00 86.38 118 LEU A O 1
ATOM 952 N N . PRO A 1 119 ? 16.939 -8.267 2.830 1.00 84.44 119 PRO A N 1
ATOM 953 C CA . PRO A 1 119 ? 18.391 -8.177 2.702 1.00 84.44 119 PRO A CA 1
ATOM 954 C C . PRO A 1 119 ? 19.146 -8.733 3.916 1.00 84.44 119 PRO A C 1
ATOM 956 O O . PRO A 1 119 ? 20.162 -9.404 3.740 1.00 84.44 119 PRO A O 1
ATOM 959 N N . SER A 1 120 ? 18.639 -8.529 5.141 1.00 86.38 120 SER A N 1
ATOM 960 C CA . SER A 1 120 ? 19.277 -9.038 6.370 1.00 86.38 120 SER A CA 1
ATOM 961 C C . SER A 1 120 ? 19.344 -10.566 6.424 1.00 86.38 120 SER A C 1
ATOM 963 O O . SER A 1 120 ? 20.271 -11.120 7.011 1.00 86.38 120 SER A O 1
ATOM 965 N N . ILE A 1 121 ? 18.401 -11.260 5.780 1.00 88.62 121 ILE A N 1
ATOM 966 C CA . ILE A 1 121 ? 18.400 -12.727 5.647 1.00 88.62 121 ILE A CA 1
ATOM 967 C C . ILE A 1 121 ? 19.025 -13.212 4.330 1.00 88.62 121 ILE A C 1
ATOM 969 O O . ILE A 1 121 ? 18.828 -14.360 3.937 1.00 88.62 121 ILE A O 1
ATOM 973 N N . ARG A 1 122 ? 19.812 -12.353 3.664 1.00 86.44 122 ARG A N 1
ATOM 974 C CA . ARG A 1 122 ? 20.515 -12.615 2.394 1.00 86.44 122 ARG A CA 1
ATOM 975 C C . ARG A 1 122 ? 19.595 -12.903 1.202 1.00 86.44 122 ARG A C 1
ATOM 977 O O . ARG A 1 122 ? 20.040 -13.473 0.210 1.00 86.44 122 ARG A O 1
ATOM 984 N N . ILE A 1 123 ? 18.336 -12.470 1.265 1.00 81.19 123 ILE A N 1
ATOM 985 C CA . ILE A 1 123 ? 17.435 -12.450 0.111 1.00 81.19 123 ILE A CA 1
ATOM 986 C C . ILE A 1 123 ? 17.569 -11.076 -0.540 1.00 81.19 123 ILE A C 1
ATOM 988 O O . ILE A 1 123 ? 16.953 -10.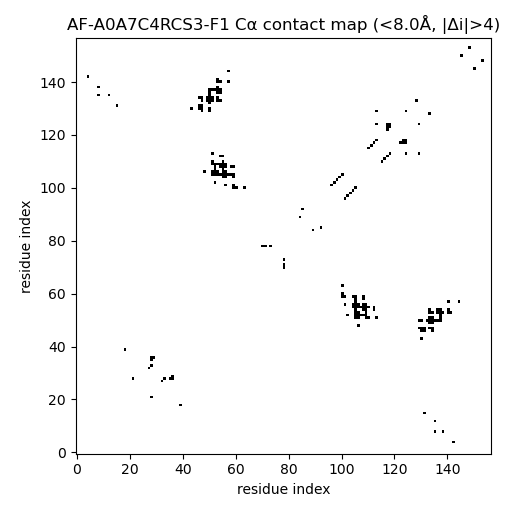099 -0.114 1.00 81.19 123 ILE A O 1
ATOM 992 N N . PHE A 1 124 ? 18.419 -10.996 -1.561 1.00 75.75 124 PHE A N 1
ATOM 993 C CA . PHE A 1 124 ? 18.614 -9.769 -2.322 1.00 75.75 124 PHE A CA 1
ATOM 994 C C . PHE A 1 124 ? 17.652 -9.737 -3.507 1.00 75.75 124 PHE A C 1
ATOM 996 O O . PHE A 1 124 ? 17.761 -10.546 -4.426 1.00 75.75 124 PHE A O 1
ATOM 1003 N N . ILE A 1 125 ? 16.711 -8.796 -3.479 1.00 71.38 125 ILE A N 1
ATOM 1004 C CA . ILE A 1 125 ? 15.861 -8.476 -4.624 1.00 71.38 125 ILE A CA 1
ATOM 1005 C C . ILE A 1 125 ? 16.440 -7.199 -5.233 1.00 71.38 125 ILE A C 1
ATOM 1007 O O . ILE A 1 125 ? 16.369 -6.153 -4.581 1.00 71.38 125 ILE A O 1
ATOM 1011 N N . PRO A 1 126 ? 17.043 -7.257 -6.436 1.00 76.75 126 PRO A N 1
ATOM 1012 C CA . PRO A 1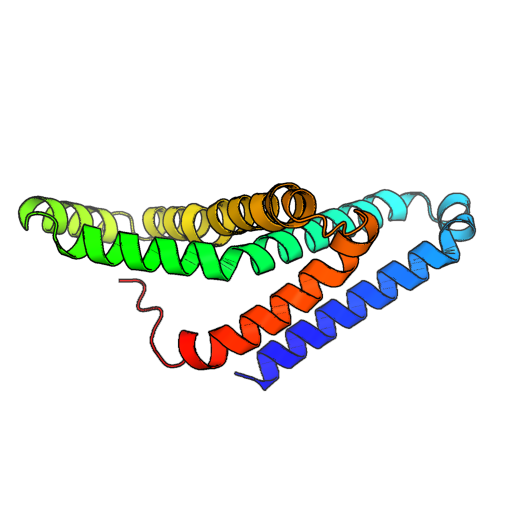 126 ? 17.524 -6.054 -7.100 1.00 76.75 126 PRO A CA 1
ATOM 1013 C C . PRO A 1 126 ? 16.405 -5.018 -7.205 1.00 76.75 126 PRO A C 1
ATOM 1015 O O . PRO A 1 126 ? 15.248 -5.369 -7.442 1.00 76.75 126 PRO A O 1
ATOM 1018 N N . PHE A 1 127 ? 16.753 -3.748 -7.005 1.00 70.62 127 PHE A N 1
ATOM 1019 C CA . PHE A 1 127 ? 15.782 -2.661 -6.864 1.00 70.62 127 PHE A CA 1
ATOM 1020 C C . PHE A 1 127 ? 14.803 -2.589 -8.042 1.00 70.62 127 PHE A C 1
ATOM 1022 O O . PHE A 1 127 ? 13.604 -2.443 -7.832 1.00 70.62 127 PHE A O 1
ATOM 1029 N N . GLU A 1 128 ? 15.297 -2.810 -9.260 1.00 67.88 128 GLU A N 1
ATOM 1030 C CA . GLU A 1 128 ? 14.512 -2.897 -10.497 1.00 67.88 128 GLU A CA 1
ATOM 1031 C C . GLU A 1 128 ? 13.384 -3.933 -10.393 1.00 67.88 128 GLU A C 1
ATOM 1033 O O . GLU A 1 128 ? 12.233 -3.641 -10.693 1.00 67.88 128 GLU A O 1
ATOM 1038 N N . TYR A 1 129 ? 13.661 -5.120 -9.850 1.00 69.94 129 TYR A N 1
ATOM 1039 C CA . TYR A 1 129 ? 12.652 -6.163 -9.670 1.00 69.94 129 TYR A CA 1
ATOM 1040 C C . TYR A 1 129 ? 11.606 -5.812 -8.607 1.00 69.94 129 TYR A C 1
ATOM 1042 O O . TYR A 1 129 ? 10.482 -6.313 -8.670 1.00 69.94 129 TYR A O 1
ATOM 1050 N N . VAL A 1 130 ? 11.914 -4.921 -7.660 1.00 72.19 130 VAL A N 1
ATOM 1051 C CA . VAL A 1 130 ? 10.925 -4.445 -6.682 1.00 72.19 130 VAL A CA 1
ATOM 1052 C C . VAL A 1 130 ? 9.807 -3.662 -7.379 1.00 72.19 130 VAL A C 1
ATOM 1054 O O . VAL A 1 130 ? 8.643 -3.849 -7.024 1.00 72.19 130 VAL A O 1
ATOM 1057 N N . PHE A 1 131 ? 10.117 -2.870 -8.414 1.00 66.19 131 PHE A N 1
ATOM 1058 C CA . PHE A 1 131 ? 9.104 -2.135 -9.189 1.00 66.19 131 PHE A CA 1
ATOM 1059 C C . PHE A 1 131 ? 8.091 -3.062 -9.859 1.00 66.19 131 PHE A C 1
ATOM 1061 O O . PHE A 1 131 ? 6.904 -2.738 -9.926 1.00 66.19 131 PHE A O 1
ATOM 1068 N N . TYR A 1 132 ? 8.547 -4.228 -10.316 1.00 65.69 132 TYR A N 1
ATOM 1069 C CA . TYR A 1 132 ? 7.734 -5.128 -11.128 1.00 65.69 132 TYR A CA 1
ATOM 1070 C C . TYR A 1 132 ? 7.014 -6.196 -10.307 1.00 65.69 132 TYR A C 1
ATOM 1072 O O . TYR A 1 132 ? 5.848 -6.505 -10.562 1.00 65.69 132 TYR A O 1
ATOM 1080 N N . PHE A 1 133 ? 7.675 -6.743 -9.285 1.00 67.94 133 PHE A N 1
ATOM 1081 C CA . PHE A 1 133 ? 7.115 -7.833 -8.492 1.00 67.94 133 PHE A CA 1
ATOM 1082 C C . PHE A 1 133 ? 6.310 -7.360 -7.289 1.00 67.94 133 PHE A C 1
ATOM 1084 O O . PHE A 1 133 ? 5.381 -8.065 -6.903 1.00 67.94 133 PHE A O 1
ATOM 1091 N N . ALA A 1 134 ? 6.593 -6.193 -6.702 1.00 69.50 134 ALA A N 1
ATOM 1092 C CA . ALA A 1 134 ? 5.850 -5.738 -5.525 1.00 69.50 134 ALA A CA 1
ATOM 1093 C C . ALA A 1 134 ? 4.344 -5.524 -5.802 1.00 69.50 134 ALA A C 1
ATOM 1095 O O . ALA A 1 134 ? 3.536 -5.968 -4.982 1.00 69.50 134 ALA A O 1
ATOM 1096 N N . PRO A 1 135 ? 3.914 -4.954 -6.951 1.00 66.50 135 PRO A N 1
ATOM 1097 C CA . PRO A 1 135 ? 2.493 -4.884 -7.305 1.00 66.50 135 PRO A CA 1
ATOM 1098 C C . PRO A 1 135 ? 1.852 -6.270 -7.454 1.00 66.50 135 PRO A C 1
ATOM 1100 O O . PRO A 1 135 ? 0.755 -6.507 -6.952 1.00 66.50 135 PRO A O 1
ATOM 1103 N N . VAL A 1 136 ? 2.550 -7.208 -8.102 1.00 66.31 136 VAL A N 1
ATOM 1104 C CA . VAL A 1 136 ? 2.054 -8.568 -8.362 1.00 66.31 136 VAL A CA 1
ATOM 1105 C C . VAL A 1 136 ? 1.960 -9.377 -7.066 1.00 66.31 136 VAL A C 1
ATOM 1107 O O . VAL A 1 136 ? 0.894 -9.898 -6.741 1.00 66.31 136 VAL A O 1
ATOM 1110 N N . ALA A 1 137 ? 3.042 -9.428 -6.285 1.00 65.38 137 ALA A N 1
ATOM 1111 C CA . ALA A 1 137 ? 3.090 -10.068 -4.973 1.00 65.38 137 ALA A CA 1
ATOM 1112 C C . ALA A 1 137 ? 2.033 -9.471 -4.040 1.00 65.38 137 ALA A C 1
ATOM 1114 O O . ALA A 1 137 ? 1.297 -10.195 -3.373 1.00 65.38 137 ALA A O 1
ATOM 1115 N N . GLY A 1 138 ? 1.897 -8.149 -4.071 1.00 62.09 138 GLY A N 1
ATOM 1116 C CA . GLY A 1 138 ? 0.880 -7.415 -3.352 1.00 62.09 138 GLY A CA 1
ATOM 1117 C C . GLY A 1 138 ? -0.552 -7.843 -3.674 1.00 62.09 138 GLY A C 1
ATOM 1118 O O . GLY A 1 138 ? -1.355 -8.045 -2.763 1.00 62.09 138 GLY A O 1
ATOM 1119 N N . VAL A 1 139 ? -0.879 -8.037 -4.956 1.00 64.56 139 VAL A N 1
ATOM 1120 C CA . VAL A 1 139 ? -2.205 -8.520 -5.367 1.00 64.56 139 VAL A CA 1
ATOM 1121 C C . VAL A 1 139 ? -2.430 -9.975 -4.958 1.00 64.56 139 VAL A C 1
ATOM 1123 O O . VAL A 1 139 ? -3.512 -10.286 -4.463 1.00 64.56 139 VAL A O 1
ATOM 1126 N N . PHE A 1 140 ? -1.432 -10.855 -5.075 1.00 61.88 140 PHE A N 1
ATOM 1127 C CA . PHE A 1 140 ? -1.554 -12.235 -4.589 1.00 61.88 140 PHE A CA 1
ATOM 1128 C C . PHE A 1 140 ? -1.787 -12.288 -3.071 1.00 61.88 140 PHE A C 1
ATOM 1130 O O . PHE A 1 140 ? -2.699 -12.981 -2.606 1.00 61.88 140 PHE A O 1
ATOM 1137 N N . TYR A 1 141 ? -1.058 -11.480 -2.298 1.00 58.75 141 TYR A N 1
ATOM 1138 C CA . TYR A 1 141 ? -1.273 -11.340 -0.857 1.00 58.75 141 TYR A CA 1
ATOM 1139 C C . TYR A 1 141 ? -2.650 -10.75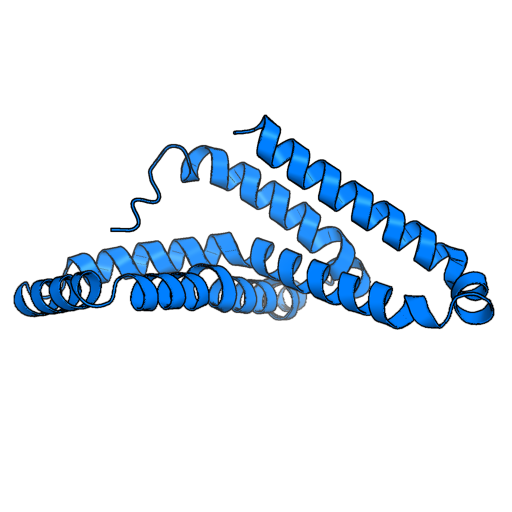2 -0.529 1.00 58.75 141 TYR A C 1
ATOM 1141 O O . TYR A 1 141 ? -3.333 -11.255 0.367 1.00 58.75 141 TYR A O 1
ATOM 1149 N N . LEU A 1 142 ? -3.117 -9.756 -1.291 1.00 56.19 142 LEU A N 1
ATOM 1150 C CA . LEU A 1 142 ? -4.487 -9.268 -1.182 1.00 56.19 142 LEU A CA 1
ATOM 1151 C C . LEU A 1 142 ? -5.499 -10.354 -1.523 1.00 56.19 142 LEU A C 1
ATOM 1153 O O . LEU A 1 142 ? -6.493 -10.436 -0.825 1.00 56.19 142 LEU A O 1
ATOM 1157 N N . THR A 1 143 ? -5.306 -11.207 -2.529 1.00 56.91 143 THR A N 1
ATOM 1158 C CA . THR A 1 143 ? -6.256 -12.296 -2.827 1.00 56.91 143 THR A CA 1
ATOM 1159 C C . THR A 1 143 ? -6.308 -13.350 -1.720 1.00 56.91 143 THR A C 1
ATOM 1161 O O . THR A 1 143 ? -7.401 -13.767 -1.342 1.00 56.91 143 THR A O 1
ATOM 1164 N N . GLY A 1 144 ? -5.163 -13.701 -1.122 1.00 50.53 144 GLY A N 1
ATOM 1165 C CA . GLY A 1 144 ? -5.099 -14.619 0.020 1.00 50.53 144 GLY A CA 1
ATOM 1166 C C . GLY A 1 144 ? -5.759 -14.055 1.281 1.00 50.53 144 GLY A C 1
ATOM 1167 O O . GLY A 1 144 ? -6.433 -14.778 2.008 1.00 50.53 144 GLY A O 1
ATOM 1168 N N . ILE A 1 145 ? -5.638 -12.744 1.508 1.00 50.03 145 ILE A N 1
ATOM 1169 C CA . ILE A 1 145 ? -6.252 -12.067 2.655 1.00 50.03 145 ILE A CA 1
ATOM 1170 C C . ILE A 1 145 ? -7.720 -11.714 2.372 1.00 50.03 145 ILE A C 1
ATOM 1172 O O . ILE A 1 145 ? -8.554 -11.912 3.241 1.00 50.03 145 ILE A O 1
ATOM 1176 N N . THR A 1 146 ? -8.095 -11.265 1.168 1.00 48.41 146 THR A N 1
ATOM 1177 C CA . THR A 1 146 ? -9.463 -10.817 0.800 1.00 48.41 146 THR A CA 1
ATOM 1178 C C . THR A 1 146 ? -10.518 -11.911 0.812 1.00 48.41 146 THR A C 1
ATOM 1180 O O . THR A 1 146 ? -11.679 -11.590 1.077 1.00 48.41 146 THR A O 1
ATOM 1183 N N . ILE A 1 147 ? -10.142 -13.178 0.615 1.00 46.44 147 ILE A N 1
ATOM 1184 C CA . ILE A 1 147 ? -11.065 -14.311 0.785 1.00 46.44 147 ILE A CA 1
ATOM 1185 C C . ILE A 1 147 ? -11.584 -14.378 2.236 1.00 46.44 147 ILE A C 1
ATOM 1187 O O . ILE A 1 147 ? -12.762 -14.667 2.446 1.00 46.44 147 ILE A O 1
ATOM 1191 N N . ASP A 1 148 ? -10.774 -13.976 3.222 1.00 41.31 148 ASP A N 1
ATOM 1192 C CA . ASP A 1 148 ? -11.160 -13.949 4.642 1.00 41.31 148 ASP A CA 1
ATOM 1193 C C . ASP A 1 148 ? -11.497 -12.523 5.159 1.00 41.31 148 ASP A C 1
ATOM 1195 O O . ASP A 1 148 ? -12.324 -12.334 6.051 1.00 41.31 148 ASP A O 1
ATOM 1199 N N . PHE A 1 149 ? -10.911 -11.485 4.554 1.00 43.03 149 PHE A N 1
ATOM 1200 C CA . PHE A 1 149 ? -10.949 -10.078 4.984 1.00 43.03 149 PHE A CA 1
ATOM 1201 C C . PHE A 1 149 ? -12.216 -9.339 4.547 1.00 43.03 149 PHE A C 1
ATOM 1203 O O . PHE A 1 149 ? -12.718 -8.489 5.283 1.00 43.03 149 PHE A O 1
ATOM 1210 N N . TRP A 1 150 ? -12.782 -9.673 3.384 1.00 41.12 150 TRP A N 1
ATOM 1211 C CA . TRP A 1 150 ? -14.053 -9.082 2.946 1.00 41.12 150 TRP A CA 1
ATOM 1212 C C . TRP A 1 150 ? -15.278 -9.877 3.405 1.00 41.12 150 TRP A C 1
ATOM 1214 O O . TRP A 1 150 ? -16.354 -9.294 3.536 1.00 41.12 150 TRP A O 1
ATOM 1224 N N . SER A 1 151 ? -15.132 -11.171 3.718 1.00 41.72 151 SER A N 1
ATOM 1225 C CA . SER A 1 151 ? -16.248 -11.972 4.243 1.00 41.72 151 SER A CA 1
ATOM 1226 C C . SER A 1 151 ? -16.644 -11.556 5.671 1.00 41.72 151 SER A C 1
ATOM 1228 O O . SER A 1 151 ? -17.799 -11.716 6.065 1.00 41.72 151 SER A O 1
ATOM 1230 N N . LYS A 1 152 ? -15.723 -10.948 6.440 1.00 41.34 152 LYS A N 1
ATOM 1231 C CA . LYS A 1 152 ? -15.887 -10.718 7.888 1.00 41.34 152 LYS A CA 1
ATOM 1232 C C . LYS A 1 152 ? -16.029 -9.276 8.373 1.00 41.34 152 LYS A C 1
ATOM 1234 O O . LYS A 1 152 ? -15.936 -9.058 9.575 1.00 41.34 152 LYS A O 1
ATOM 1239 N N . LYS A 1 153 ? -16.399 -8.321 7.513 1.00 42.25 153 LYS A N 1
ATOM 1240 C CA . LYS A 1 153 ? -16.617 -6.899 7.863 1.00 42.25 153 LYS A CA 1
ATOM 1241 C C . LYS A 1 153 ? -15.327 -6.152 8.227 1.00 42.25 153 LYS A C 1
ATOM 1243 O O . LYS A 1 153 ? -14.915 -6.128 9.385 1.00 42.25 153 LYS A O 1
ATOM 1248 N N . MET A 1 154 ? -14.877 -5.287 7.319 1.00 39.16 154 MET A N 1
ATOM 1249 C CA . MET A 1 154 ? -14.499 -3.936 7.745 1.00 39.16 154 MET A CA 1
ATOM 1250 C C . MET A 1 154 ? -15.773 -3.203 8.184 1.00 39.16 154 MET A C 1
ATOM 1252 O O . MET A 1 154 ? -16.320 -2.355 7.489 1.00 39.16 154 MET A O 1
ATOM 1256 N N . LYS A 1 155 ? -16.268 -3.567 9.370 1.00 34.88 155 LYS A N 1
ATOM 1257 C CA . LYS A 1 155 ? -17.020 -2.647 10.213 1.00 34.88 155 LYS A CA 1
ATOM 1258 C C . LYS A 1 155 ? -15.966 -1.666 10.704 1.00 34.88 155 LYS A C 1
ATOM 1260 O O . LYS A 1 155 ? -15.391 -1.847 11.771 1.00 34.88 155 LYS A O 1
ATOM 1265 N N . ILE A 1 156 ? -15.663 -0.687 9.862 1.00 34.09 156 ILE A N 1
ATOM 1266 C CA . ILE A 1 156 ? -15.177 0.595 10.344 1.00 34.09 156 ILE A CA 1
ATOM 1267 C C . ILE A 1 156 ? -16.326 1.089 11.232 1.00 34.09 156 ILE A C 1
ATOM 1269 O O . ILE A 1 156 ? -17.409 1.391 10.731 1.00 34.09 156 ILE A O 1
ATOM 1273 N N . VAL A 1 157 ? -16.150 0.953 12.547 1.00 34.19 157 VAL A N 1
ATOM 1274 C CA . VAL A 1 157 ? -17.051 1.501 13.571 1.00 34.19 157 VAL A CA 1
ATOM 1275 C C . VAL A 1 157 ? -16.533 2.873 13.959 1.00 34.19 157 VAL A C 1
ATOM 1277 O O . VAL A 1 157 ? -15.302 2.996 14.144 1.00 34.19 157 VAL A O 1
#

Solvent-accessible surface area (backbone atoms only — not comparable to full-atom values): 8406 Å² total; per-residue (Å²): 108,68,70,56,56,50,49,53,50,52,51,53,52,50,51,51,50,51,51,52,55,51,56,77,38,45,71,58,37,64,71,75,39,59,83,50,49,65,56,56,53,51,50,48,53,51,40,28,53,50,5,30,20,40,61,6,35,66,59,29,48,54,52,47,56,50,49,54,56,54,59,73,70,49,58,68,69,60,52,50,50,52,53,50,50,42,69,75,37,50,67,60,51,50,52,50,49,42,48,45,59,66,45,48,40,3,33,54,41,12,48,43,44,67,71,45,50,34,46,74,74,72,48,79,73,58,70,74,54,46,45,64,43,26,42,55,53,12,50,54,51,44,54,69,44,43,70,60,51,65,76,65,61,83,69,82,122